Protein AF-A0AAD8V563-F1 (afdb_monomer_lite)

Structure (mmCIF, N/CA/C/O backbone):
data_AF-A0AAD8V563-F1
#
_entry.id   AF-A0AAD8V563-F1
#
loop_
_atom_site.group_PDB
_atom_site.id
_atom_site.type_symbol
_atom_site.label_atom_id
_atom_site.label_alt_id
_atom_site.label_comp_id
_atom_site.label_asym_id
_atom_site.label_entity_id
_atom_site.label_seq_id
_atom_site.pdbx_PDB_ins_code
_atom_site.Cartn_x
_atom_site.Cartn_y
_atom_site.Cartn_z
_atom_site.occupancy
_atom_site.B_iso_or_equiv
_atom_site.auth_seq_id
_atom_site.auth_comp_id
_atom_site.auth_asym_id
_atom_site.auth_atom_id
_atom_site.pdbx_PDB_model_num
ATOM 1 N N . MET A 1 1 ? 20.384 -41.467 -23.372 1.00 38.22 1 MET A N 1
ATOM 2 C CA . MET A 1 1 ? 20.277 -40.173 -24.064 1.00 38.22 1 MET A CA 1
ATOM 3 C C . MET A 1 1 ? 19.017 -39.490 -23.576 1.00 38.22 1 MET A C 1
ATOM 5 O O . MET A 1 1 ? 17.926 -40.001 -23.787 1.00 38.22 1 MET A O 1
ATOM 9 N N . GLU A 1 2 ? 19.265 -38.436 -22.807 1.00 37.47 2 GLU A N 1
ATOM 10 C CA . GLU A 1 2 ? 18.457 -37.247 -22.492 1.00 37.47 2 GLU A CA 1
ATOM 11 C C . GLU A 1 2 ? 17.474 -36.836 -23.617 1.00 37.47 2 GLU A C 1
ATOM 13 O O . GLU A 1 2 ? 17.700 -37.165 -24.774 1.00 37.47 2 GLU A O 1
ATOM 18 N N . ALA A 1 3 ? 16.377 -36.108 -23.406 1.00 35.47 3 ALA A N 1
ATOM 19 C CA . ALA A 1 3 ? 15.941 -35.302 -22.274 1.00 35.47 3 ALA A CA 1
ATOM 20 C C . ALA A 1 3 ? 14.404 -35.234 -22.250 1.00 35.47 3 ALA A C 1
ATOM 22 O O . ALA A 1 3 ? 13.760 -35.049 -23.284 1.00 35.47 3 ALA A O 1
ATOM 23 N N . LEU A 1 4 ? 13.832 -35.305 -21.048 1.00 39.03 4 LEU A N 1
ATOM 24 C CA . LEU A 1 4 ? 12.486 -34.826 -20.755 1.00 39.03 4 LEU A CA 1
ATOM 25 C C . LEU A 1 4 ? 12.501 -33.298 -20.847 1.00 39.03 4 LEU A C 1
ATOM 27 O O . LEU A 1 4 ? 13.083 -32.632 -19.994 1.00 39.03 4 LEU A O 1
ATOM 31 N N . THR A 1 5 ? 11.851 -32.726 -21.856 1.00 39.12 5 THR A N 1
ATOM 32 C CA . THR A 1 5 ? 11.513 -31.301 -21.851 1.00 39.12 5 THR A CA 1
ATOM 33 C C . THR A 1 5 ? 10.295 -31.123 -20.949 1.00 39.12 5 THR A C 1
ATOM 35 O O . THR A 1 5 ? 9.152 -31.099 -21.397 1.00 39.12 5 THR A O 1
ATOM 38 N N . GLN A 1 6 ? 10.541 -31.036 -19.640 1.00 35.84 6 GLN A N 1
ATOM 39 C CA . GLN A 1 6 ? 9.611 -30.356 -18.747 1.00 35.84 6 GLN A CA 1
ATOM 40 C C . GLN A 1 6 ? 9.601 -28.890 -19.174 1.00 35.84 6 GLN A C 1
ATOM 42 O O . GLN A 1 6 ? 10.501 -28.115 -18.860 1.00 35.84 6 GLN A O 1
ATOM 47 N N . THR A 1 7 ? 8.592 -28.524 -19.958 1.00 37.31 7 THR A N 1
ATOM 48 C CA . THR A 1 7 ? 8.144 -27.144 -20.087 1.00 37.31 7 THR A CA 1
ATOM 49 C C . THR A 1 7 ? 7.878 -26.627 -18.681 1.00 37.31 7 THR A C 1
ATOM 51 O O . THR A 1 7 ? 6.895 -27.015 -18.051 1.00 37.31 7 THR A O 1
ATOM 54 N N . ASN A 1 8 ? 8.795 -25.795 -18.188 1.00 31.03 8 ASN A N 1
ATOM 55 C CA . ASN A 1 8 ? 8.629 -25.005 -16.980 1.00 31.03 8 ASN A CA 1
ATOM 56 C C . ASN A 1 8 ? 7.408 -24.102 -17.173 1.00 31.03 8 ASN A C 1
ATOM 58 O O . ASN A 1 8 ? 7.512 -22.986 -17.679 1.00 31.03 8 ASN A O 1
ATOM 62 N N . ALA A 1 9 ? 6.234 -24.606 -16.802 1.00 37.53 9 ALA A N 1
ATOM 63 C CA . ALA A 1 9 ? 5.109 -23.752 -16.495 1.00 37.53 9 ALA A CA 1
ATOM 64 C C . ALA A 1 9 ? 5.567 -22.823 -15.366 1.00 37.53 9 ALA A C 1
ATOM 66 O O . ALA A 1 9 ? 6.035 -23.284 -14.323 1.00 37.53 9 ALA A O 1
ATOM 67 N N . VAL A 1 10 ? 5.483 -21.516 -15.610 1.00 40.72 10 VAL A N 1
ATOM 68 C CA . VAL A 1 10 ? 5.675 -20.479 -14.593 1.00 40.72 10 VAL A CA 1
ATOM 69 C C . VAL A 1 10 ? 4.845 -20.880 -13.367 1.00 40.72 10 VAL A C 1
ATOM 71 O O . VAL A 1 10 ? 3.647 -21.128 -13.530 1.00 40.72 10 VAL A O 1
ATOM 74 N N . PRO A 1 11 ? 5.431 -20.997 -12.161 1.00 37.47 11 PRO A N 1
ATOM 75 C CA . PRO A 1 11 ? 4.690 -21.433 -10.990 1.00 37.47 11 PRO A CA 1
ATOM 76 C C . PRO A 1 11 ? 3.746 -20.308 -10.558 1.00 37.47 11 PRO A C 1
ATOM 78 O O . PRO A 1 11 ? 4.087 -19.449 -9.747 1.00 37.47 11 PRO A O 1
ATOM 81 N N . LEU A 1 12 ? 2.542 -20.294 -11.127 1.00 45.81 12 LEU A N 1
ATOM 82 C CA . LEU A 1 12 ? 1.431 -19.499 -10.631 1.00 45.81 12 LEU A CA 1
ATOM 83 C C . LEU A 1 12 ? 1.017 -20.091 -9.278 1.00 45.81 12 LEU A C 1
ATOM 85 O O . LEU A 1 12 ? 0.517 -21.209 -9.215 1.00 45.81 12 LEU A O 1
ATOM 89 N N . ARG A 1 13 ? 1.226 -19.297 -8.220 1.00 45.34 13 ARG A N 1
ATOM 90 C CA . ARG A 1 13 ? 0.922 -19.548 -6.798 1.00 45.34 13 ARG A CA 1
ATOM 91 C C . ARG A 1 13 ? 1.876 -20.486 -6.055 1.00 45.34 13 ARG A C 1
ATOM 93 O O . ARG A 1 13 ? 1.604 -21.662 -5.847 1.00 45.34 13 ARG A O 1
ATOM 100 N N . ARG A 1 14 ? 2.909 -19.892 -5.452 1.00 48.16 14 ARG A N 1
ATOM 101 C CA . ARG A 1 14 ? 3.195 -20.216 -4.046 1.00 48.16 14 A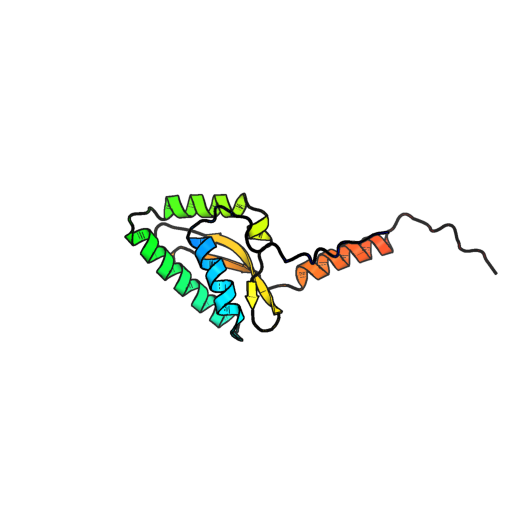RG A CA 1
ATOM 102 C C . ARG A 1 14 ? 2.054 -19.632 -3.212 1.00 48.16 14 ARG A C 1
ATOM 104 O O . ARG A 1 14 ? 1.701 -18.470 -3.408 1.00 48.16 14 ARG A O 1
ATOM 111 N N . GLU A 1 15 ? 1.463 -20.427 -2.325 1.00 49.16 15 GLU A N 1
ATOM 112 C CA . GLU A 1 15 ? 0.490 -19.970 -1.326 1.00 49.16 15 GLU A CA 1
ATOM 113 C C . GLU A 1 15 ? 1.203 -19.058 -0.321 1.00 49.16 15 GLU A C 1
ATOM 115 O O . GLU A 1 15 ? 1.583 -19.450 0.778 1.00 49.16 15 GLU A O 1
ATOM 120 N N . HIS A 1 16 ? 1.481 -17.826 -0.732 1.00 56.78 16 HIS A N 1
ATOM 121 C CA . HIS A 1 16 ? 1.861 -16.789 0.203 1.00 56.78 16 HIS A CA 1
ATOM 122 C C . HIS A 1 16 ? 0.617 -16.495 1.050 1.00 56.78 16 HIS A C 1
ATOM 124 O O . HIS A 1 16 ? -0.443 -16.199 0.498 1.00 56.78 16 HIS A O 1
ATOM 130 N N . ASN A 1 17 ? 0.734 -16.592 2.378 1.00 68.50 17 ASN A N 1
ATOM 131 C CA . ASN A 1 17 ? -0.277 -16.097 3.315 1.00 68.50 17 ASN A CA 1
ATOM 132 C C . ASN A 1 17 ? -0.325 -14.569 3.199 1.00 68.50 17 ASN A C 1
ATOM 134 O O . ASN A 1 17 ? 0.304 -13.842 3.966 1.00 68.50 17 ASN A O 1
ATOM 138 N N . LEU A 1 18 ? -0.994 -14.090 2.158 1.00 79.88 18 LEU A N 1
ATOM 139 C CA . LEU A 1 18 ? -1.144 -12.679 1.873 1.00 79.88 18 LEU A CA 1
ATOM 140 C C . LEU A 1 18 ? -2.258 -12.106 2.734 1.00 79.88 18 LEU A C 1
ATOM 142 O O . LEU A 1 18 ? -3.272 -12.757 2.990 1.00 79.88 18 LEU A O 1
ATOM 146 N N . SER A 1 19 ? -2.092 -10.851 3.147 1.00 85.56 19 SER A N 1
ATOM 147 C CA . SER A 1 19 ? -3.204 -10.115 3.730 1.00 85.56 19 SER A CA 1
ATOM 148 C C . SER A 1 19 ? -4.337 -9.982 2.699 1.00 85.56 19 SER A C 1
ATOM 150 O O . SER A 1 19 ? -4.091 -10.054 1.485 1.00 85.56 19 SER A O 1
ATOM 152 N N . PRO A 1 20 ? -5.578 -9.742 3.150 1.00 86.69 20 PRO A N 1
ATOM 153 C CA . PRO A 1 20 ? -6.681 -9.419 2.252 1.00 86.69 20 PRO A CA 1
ATOM 154 C C . PRO A 1 20 ? -6.340 -8.279 1.277 1.00 86.69 20 PRO A C 1
ATOM 156 O O . PRO A 1 20 ? -6.634 -8.396 0.092 1.00 86.69 20 PRO A O 1
ATOM 159 N N . LEU A 1 21 ? -5.634 -7.232 1.735 1.00 89.44 21 LEU A N 1
ATOM 160 C CA . LEU A 1 21 ? -5.156 -6.140 0.884 1.00 89.44 21 LEU A CA 1
ATOM 161 C C . LEU A 1 21 ? -4.249 -6.649 -0.238 1.00 89.44 21 LEU A C 1
ATOM 163 O O . LEU A 1 21 ? -4.525 -6.379 -1.402 1.00 89.44 21 LEU A O 1
ATOM 167 N N . PHE A 1 22 ? -3.182 -7.390 0.082 1.00 88.94 22 PHE A N 1
ATOM 168 C CA . PHE A 1 22 ? -2.266 -7.870 -0.955 1.00 88.94 22 PHE A CA 1
ATOM 169 C C . PHE A 1 22 ? -2.968 -8.828 -1.913 1.00 88.94 22 PHE A C 1
ATOM 171 O O . PHE A 1 22 ? -2.808 -8.687 -3.119 1.00 88.94 22 PHE A O 1
ATOM 178 N N . SER A 1 23 ? -3.820 -9.719 -1.406 1.00 86.44 23 SER A N 1
ATOM 179 C CA . SER A 1 23 ? -4.644 -10.601 -2.243 1.00 86.44 23 SER A CA 1
ATOM 180 C C . SER A 1 23 ? -5.516 -9.813 -3.230 1.00 86.44 23 SER A C 1
ATOM 182 O O . SER A 1 23 ? -5.583 -10.164 -4.408 1.00 86.44 23 SER A O 1
ATOM 184 N N . GLY A 1 24 ? -6.138 -8.721 -2.771 1.00 87.06 24 GLY A N 1
ATOM 185 C CA . GLY A 1 24 ? -6.911 -7.812 -3.616 1.00 87.06 24 GLY A CA 1
ATOM 186 C C . GLY A 1 24 ? -6.050 -7.097 -4.659 1.00 87.06 24 GLY A C 1
ATOM 187 O O . GLY A 1 24 ? -6.405 -7.072 -5.835 1.00 87.06 24 GLY A O 1
ATOM 188 N N . LEU A 1 25 ? -4.882 -6.582 -4.265 1.00 88.56 25 LEU A N 1
ATOM 189 C CA . LEU A 1 25 ? -3.939 -5.944 -5.188 1.00 88.56 25 LEU A CA 1
ATOM 190 C C . LEU A 1 25 ? -3.478 -6.910 -6.293 1.00 88.56 25 LEU A C 1
ATOM 192 O O . LEU A 1 25 ? -3.440 -6.513 -7.453 1.00 88.56 25 LEU A O 1
ATOM 196 N N . PHE A 1 26 ? -3.204 -8.181 -5.974 1.00 83.69 26 PHE A N 1
ATOM 197 C CA . PHE A 1 26 ? -2.858 -9.195 -6.983 1.00 83.69 26 PHE A CA 1
ATOM 198 C C . PHE A 1 26 ? -3.977 -9.440 -7.989 1.00 83.69 26 PHE A C 1
ATOM 200 O O . PHE A 1 26 ? -3.720 -9.607 -9.179 1.00 83.69 26 PHE A O 1
ATOM 207 N N . PHE A 1 27 ? -5.226 -9.470 -7.527 1.00 81.00 27 PHE A N 1
ATOM 208 C CA . PHE A 1 27 ? -6.364 -9.625 -8.426 1.00 81.00 27 PHE A CA 1
ATOM 209 C C . PHE A 1 27 ? -6.506 -8.421 -9.371 1.00 81.00 27 PHE A C 1
ATOM 211 O O . PHE A 1 27 ? -6.807 -8.577 -10.555 1.00 81.00 27 PHE A O 1
ATOM 218 N N . LEU A 1 28 ? -6.252 -7.217 -8.858 1.00 84.12 28 LEU A N 1
ATOM 219 C CA . LEU A 1 28 ? -6.327 -5.982 -9.631 1.00 84.12 28 LEU A CA 1
ATOM 220 C C . LEU A 1 28 ? -5.197 -5.842 -10.657 1.00 84.12 28 LEU A C 1
ATOM 222 O O . LEU A 1 28 ? -5.441 -5.244 -11.700 1.00 84.12 28 LEU A O 1
ATOM 226 N N . ASP A 1 29 ? -4.011 -6.400 -10.412 1.00 80.00 29 ASP A N 1
ATOM 227 C CA . ASP A 1 29 ? -2.912 -6.433 -11.392 1.00 80.00 29 ASP A CA 1
ATOM 228 C C . ASP A 1 29 ? -3.350 -7.091 -12.700 1.00 80.00 29 ASP A C 1
ATOM 230 O O . ASP A 1 29 ? -3.230 -6.506 -13.776 1.00 80.00 29 ASP A O 1
ATOM 234 N N . PHE A 1 30 ? -4.021 -8.240 -12.598 1.00 71.56 30 PHE A N 1
ATOM 235 C CA . PHE A 1 30 ? -4.597 -8.908 -13.762 1.00 71.56 30 PHE A CA 1
ATOM 236 C C . PHE A 1 30 ? -5.654 -8.048 -14.474 1.00 71.56 30 PHE A C 1
ATOM 238 O O . PHE A 1 30 ? -5.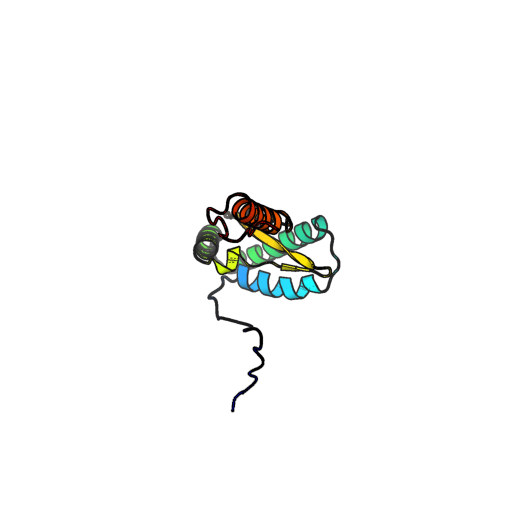689 -7.991 -15.701 1.00 71.56 30 PHE A O 1
ATOM 245 N N . TYR A 1 31 ? -6.511 -7.361 -13.713 1.00 74.50 31 TYR A N 1
ATOM 246 C CA . TYR A 1 31 ? -7.578 -6.532 -14.275 1.00 74.50 31 TYR A CA 1
ATOM 247 C C . TYR A 1 31 ? -7.042 -5.280 -14.984 1.00 74.50 31 TYR A C 1
ATOM 249 O O . TYR A 1 31 ? -7.465 -4.958 -16.094 1.00 74.50 31 TYR A O 1
ATOM 257 N N . PHE A 1 32 ? -6.113 -4.559 -14.352 1.00 73.50 32 PHE A N 1
ATOM 258 C CA . PHE A 1 32 ? -5.546 -3.330 -14.903 1.00 73.50 32 PHE A CA 1
ATOM 259 C C . PHE A 1 32 ? -4.559 -3.593 -16.041 1.00 73.50 32 PHE A C 1
ATOM 261 O O . PHE A 1 32 ? -4.430 -2.739 -16.917 1.00 73.50 32 PHE A O 1
ATOM 268 N N . GLY A 1 33 ? -3.947 -4.779 -16.096 1.00 69.25 33 GLY A N 1
ATOM 269 C CA . GLY A 1 33 ? -3.054 -5.178 -17.183 1.00 69.25 33 GLY A CA 1
ATOM 270 C C . GLY A 1 33 ? -3.687 -5.205 -18.573 1.00 69.25 33 GLY A C 1
ATOM 271 O O . GLY A 1 33 ? -2.976 -5.160 -19.571 1.00 69.25 33 GLY A O 1
ATOM 272 N N . CYS A 1 34 ? -5.018 -5.219 -18.664 1.00 66.69 34 CYS A N 1
ATOM 273 C CA . CYS A 1 34 ? -5.745 -5.170 -19.932 1.00 66.69 34 CYS A CA 1
ATOM 274 C C . CYS A 1 34 ? -6.015 -3.748 -20.457 1.00 66.69 34 CYS A C 1
ATOM 276 O O . CYS A 1 34 ? -6.603 -3.611 -21.530 1.00 66.69 34 CYS A O 1
ATOM 278 N N . PHE A 1 35 ? -5.626 -2.697 -19.730 1.00 65.00 35 PHE A N 1
ATOM 279 C CA . PHE A 1 35 ? -5.930 -1.313 -20.096 1.00 65.00 35 PHE A CA 1
ATOM 280 C C . PHE A 1 35 ? -4.656 -0.496 -20.321 1.00 65.00 35 PHE A C 1
ATOM 282 O O . PHE A 1 35 ? -3.744 -0.524 -19.498 1.00 65.00 35 PHE A O 1
ATOM 289 N N . ASP A 1 36 ? -4.634 0.283 -21.405 1.00 73.06 36 ASP A N 1
ATOM 290 C CA . ASP A 1 36 ? -3.679 1.381 -21.570 1.00 73.06 36 ASP A CA 1
ATOM 291 C C . ASP A 1 36 ? -4.112 2.537 -20.656 1.00 73.06 36 ASP A C 1
ATOM 293 O O . ASP A 1 36 ? -5.235 3.046 -20.762 1.00 73.06 36 ASP A O 1
ATOM 297 N N . MET A 1 37 ? -3.278 2.876 -19.672 1.00 77.19 37 MET A N 1
ATOM 298 C CA . MET A 1 37 ? -3.644 3.800 -18.604 1.00 77.19 37 MET A CA 1
ATOM 299 C C . MET A 1 37 ? -2.474 4.688 -18.204 1.00 77.19 37 MET A C 1
ATOM 301 O O . MET A 1 37 ? -1.421 4.214 -17.785 1.00 77.19 37 MET A O 1
ATOM 305 N N . GLU A 1 38 ? -2.697 6.002 -18.235 1.00 82.81 38 GLU A N 1
ATOM 306 C CA . GLU A 1 38 ? -1.723 6.960 -17.725 1.00 82.81 38 GLU A CA 1
ATOM 307 C C . GLU A 1 38 ? -1.505 6.797 -16.212 1.00 82.81 38 GLU A C 1
ATOM 309 O O . GLU A 1 38 ? -2.450 6.599 -15.441 1.00 82.81 38 GLU A O 1
ATOM 314 N N . LYS A 1 39 ? -0.260 7.010 -15.765 1.00 83.50 39 LYS A N 1
ATOM 315 C CA . LYS A 1 39 ? 0.162 6.951 -14.353 1.00 83.50 39 LYS A CA 1
ATOM 316 C C . LYS A 1 39 ? -0.796 7.653 -13.389 1.00 83.50 39 LYS A C 1
ATOM 318 O O . LYS A 1 39 ? -1.144 7.095 -12.351 1.00 83.50 39 LYS A O 1
ATOM 323 N N . ARG A 1 40 ? -1.228 8.880 -13.709 1.00 84.31 40 ARG A N 1
ATOM 324 C CA . ARG A 1 40 ? -2.117 9.658 -12.824 1.00 84.31 40 ARG A CA 1
ATOM 325 C C . ARG A 1 40 ? -3.486 9.009 -12.670 1.00 84.31 40 ARG A C 1
ATOM 327 O O . ARG A 1 40 ? -4.033 8.992 -11.568 1.00 84.3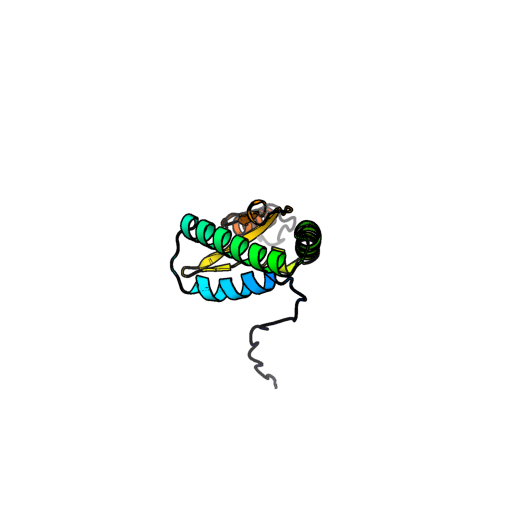1 40 ARG A O 1
ATOM 334 N N . GLU A 1 41 ? -4.034 8.479 -13.759 1.00 86.81 41 GLU A N 1
ATOM 335 C CA . GLU A 1 41 ? -5.329 7.808 -13.726 1.00 86.81 41 GLU A CA 1
ATOM 336 C C . GLU A 1 41 ? -5.235 6.485 -12.966 1.00 86.81 41 GLU A C 1
ATOM 338 O O . GLU A 1 41 ? -6.085 6.213 -12.115 1.00 86.81 41 GLU A O 1
ATOM 343 N N . TRP A 1 42 ? -4.163 5.720 -13.188 1.00 87.50 42 TRP A N 1
ATOM 344 C CA . TRP A 1 42 ? -3.889 4.503 -12.427 1.00 87.50 42 TRP A CA 1
ATOM 345 C C . TRP A 1 42 ? -3.792 4.795 -10.928 1.00 87.50 42 TRP A C 1
ATOM 347 O O . TRP A 1 42 ? -4.491 4.166 -10.136 1.00 87.50 42 TRP A O 1
ATOM 357 N N . GLN A 1 43 ? -3.013 5.809 -10.530 1.00 87.88 43 GLN A N 1
ATOM 358 C CA . GLN A 1 43 ? -2.856 6.194 -9.122 1.00 87.88 43 GLN A CA 1
ATOM 359 C C . GLN A 1 43 ? -4.196 6.583 -8.495 1.00 87.88 43 GLN A C 1
ATOM 361 O O . GLN A 1 43 ? -4.532 6.113 -7.410 1.00 87.88 43 GLN A O 1
ATOM 366 N N . ARG A 1 44 ? -5.002 7.387 -9.198 1.00 89.38 44 ARG A N 1
ATOM 367 C CA . ARG A 1 44 ? -6.322 7.813 -8.721 1.00 89.38 44 ARG A CA 1
ATOM 368 C C . ARG A 1 44 ? -7.276 6.634 -8.537 1.00 89.38 44 ARG A C 1
ATOM 370 O O . ARG A 1 44 ? -8.001 6.590 -7.543 1.00 89.38 44 ARG A O 1
ATOM 377 N N . ARG A 1 45 ? -7.301 5.692 -9.484 1.00 89.12 45 ARG A N 1
ATOM 378 C CA . ARG A 1 45 ? -8.127 4.480 -9.381 1.00 89.12 45 ARG A CA 1
ATOM 379 C C . ARG A 1 45 ? -7.649 3.585 -8.250 1.00 89.12 45 ARG A C 1
ATOM 381 O O . ARG A 1 45 ? -8.476 3.154 -7.454 1.00 89.12 45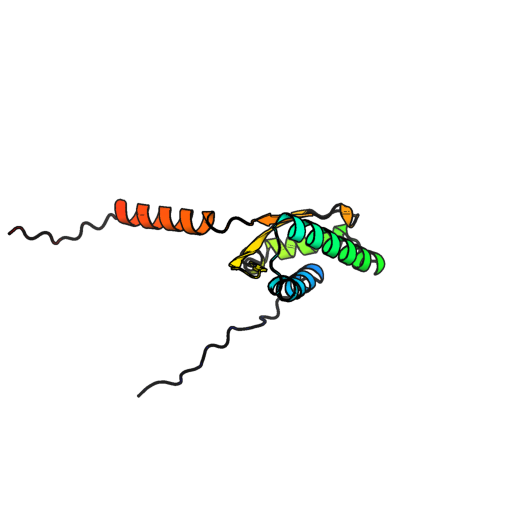 ARG A O 1
ATOM 388 N N . MET A 1 46 ? -6.341 3.375 -8.142 1.00 89.19 46 MET A N 1
ATOM 389 C CA . MET A 1 46 ? -5.756 2.538 -7.103 1.00 89.19 46 MET A CA 1
ATOM 390 C C . MET A 1 46 ? -6.081 3.071 -5.708 1.00 89.19 46 MET A C 1
ATOM 392 O O . MET A 1 46 ? -6.594 2.330 -4.876 1.00 89.19 46 MET A O 1
ATOM 396 N N . SER A 1 47 ? -5.890 4.373 -5.472 1.00 90.56 47 SER A N 1
ATOM 397 C CA . SER A 1 47 ? -6.253 4.997 -4.196 1.00 90.56 47 SER A CA 1
ATOM 398 C C . SER A 1 47 ? -7.732 4.807 -3.855 1.00 90.56 47 SER A C 1
ATOM 400 O O . SER A 1 47 ? -8.050 4.487 -2.716 1.00 90.56 47 SER A O 1
ATOM 402 N N . ARG A 1 48 ? -8.641 4.947 -4.830 1.00 91.44 48 ARG A N 1
ATOM 403 C CA . ARG A 1 48 ? -10.081 4.736 -4.595 1.00 91.44 48 ARG A CA 1
ATOM 404 C C . ARG A 1 48 ? -10.405 3.297 -4.223 1.00 91.44 48 ARG A C 1
ATOM 406 O O . ARG A 1 48 ? -11.160 3.080 -3.286 1.00 91.44 48 ARG A O 1
ATOM 413 N N . VAL A 1 49 ? -9.840 2.333 -4.947 1.00 90.06 49 VAL A N 1
ATOM 414 C CA . VAL A 1 49 ? -10.096 0.914 -4.682 1.00 90.06 49 VAL A CA 1
ATOM 415 C C . VAL A 1 49 ? -9.559 0.511 -3.310 1.00 90.06 49 VAL A C 1
ATOM 417 O O . VAL A 1 49 ? -10.249 -0.190 -2.578 1.00 90.06 49 VAL A O 1
ATOM 420 N N . VAL A 1 50 ? -8.376 1.001 -2.927 1.00 92.00 50 VAL A N 1
ATOM 421 C CA . VAL A 1 50 ? -7.819 0.761 -1.589 1.00 92.00 50 VAL A CA 1
ATOM 422 C C . VAL A 1 50 ? -8.726 1.333 -0.501 1.00 92.00 50 VAL A C 1
ATOM 424 O O . VAL A 1 50 ? -9.010 0.629 0.462 1.00 92.00 50 VAL A O 1
ATOM 427 N N . VAL A 1 51 ? -9.216 2.568 -0.654 1.00 94.00 51 VAL A N 1
ATOM 428 C CA . VAL A 1 51 ? -10.133 3.176 0.326 1.00 94.00 51 VAL A CA 1
ATOM 429 C C . VAL A 1 51 ? -11.415 2.355 0.457 1.00 94.00 51 VAL A C 1
ATOM 431 O O . VAL A 1 51 ? -11.751 1.964 1.569 1.00 94.00 51 VAL A O 1
ATOM 434 N N . MET A 1 52 ? -12.072 2.011 -0.657 1.00 92.56 52 MET A N 1
ATOM 435 C CA . MET A 1 52 ? -13.288 1.182 -0.636 1.00 92.56 52 MET A CA 1
ATOM 436 C C . MET A 1 52 ? -13.052 -0.164 0.062 1.00 92.56 52 MET A C 1
ATOM 438 O O . MET A 1 52 ? -13.847 -0.603 0.885 1.00 92.56 52 MET A O 1
ATOM 442 N N . TRP A 1 53 ? -11.918 -0.807 -0.217 1.00 91.38 53 TRP A N 1
ATOM 443 C CA . TRP A 1 53 ? -11.555 -2.068 0.423 1.00 91.38 53 TRP A CA 1
ATOM 444 C C . TRP A 1 53 ? -11.343 -1.929 1.938 1.00 91.38 53 TRP A C 1
ATOM 446 O O . TRP A 1 53 ? -11.747 -2.792 2.718 1.00 91.38 53 TRP A O 1
ATOM 456 N N . LEU A 1 54 ? -10.709 -0.842 2.380 1.00 94.44 54 LEU A N 1
ATOM 457 C CA . LEU A 1 54 ? -10.490 -0.564 3.800 1.00 94.44 54 LEU A CA 1
ATOM 458 C C . LEU A 1 54 ? -11.791 -0.205 4.526 1.00 94.44 54 LEU A C 1
ATOM 460 O O . LEU A 1 54 ? -11.948 -0.564 5.693 1.00 94.44 54 LEU A O 1
ATOM 464 N N . GLU A 1 55 ? -12.733 0.457 3.851 1.00 94.94 55 GLU A N 1
ATOM 465 C CA . GLU A 1 55 ? -14.086 0.683 4.369 1.00 94.94 55 GLU A CA 1
ATOM 466 C C . GLU A 1 55 ? -14.803 -0.644 4.644 1.00 94.94 55 GLU A C 1
ATOM 468 O O . GLU A 1 55 ? -15.391 -0.800 5.718 1.00 94.94 55 GLU A O 1
ATOM 473 N N . ASP A 1 56 ? -14.694 -1.619 3.738 1.00 92.88 56 ASP A N 1
ATOM 474 C CA . ASP A 1 56 ? -15.263 -2.960 3.916 1.00 92.88 56 ASP A CA 1
ATOM 475 C C . ASP A 1 56 ? -14.595 -3.718 5.077 1.00 92.88 56 ASP A C 1
ATOM 477 O O . ASP A 1 56 ? -15.281 -4.288 5.933 1.00 92.88 56 ASP A O 1
ATOM 481 N N . ILE A 1 57 ? -13.258 -3.674 5.175 1.00 91.62 57 ILE A N 1
ATOM 482 C CA . ILE A 1 57 ? -12.518 -4.275 6.298 1.00 91.62 57 ILE A CA 1
ATOM 483 C C . ILE A 1 57 ? -12.954 -3.649 7.622 1.00 91.62 57 ILE A C 1
ATOM 485 O O . ILE A 1 57 ? -13.272 -4.373 8.567 1.00 91.62 57 ILE A O 1
ATOM 489 N N . ARG A 1 58 ? -13.022 -2.320 7.703 1.00 93.62 58 ARG A N 1
ATOM 490 C CA . ARG A 1 58 ? -13.463 -1.631 8.921 1.00 93.62 58 ARG A CA 1
ATOM 491 C C . ARG A 1 58 ? -14.904 -1.992 9.273 1.00 93.62 58 ARG A C 1
ATOM 493 O O . ARG A 1 58 ? -15.211 -2.235 10.436 1.00 93.62 58 ARG A O 1
ATOM 500 N N . SER A 1 59 ? -15.779 -2.078 8.273 1.00 93.88 59 SER A N 1
ATOM 501 C CA . SER A 1 59 ? -17.190 -2.447 8.453 1.00 93.88 59 SER A CA 1
ATOM 502 C C . SER A 1 59 ? -17.370 -3.881 8.963 1.00 93.88 59 SER A C 1
ATOM 504 O O . SER A 1 59 ? -18.368 -4.174 9.616 1.00 93.88 59 SER A O 1
ATOM 506 N N . SER A 1 60 ? -16.386 -4.760 8.745 1.00 93.12 60 SER A N 1
ATOM 507 C CA . SER A 1 60 ? -16.342 -6.101 9.350 1.00 93.12 60 SER A CA 1
ATOM 508 C C . SER A 1 60 ? -15.995 -6.109 10.851 1.00 93.12 60 SER A C 1
ATOM 510 O O . SER A 1 60 ? -15.991 -7.171 11.470 1.00 93.12 60 SER A O 1
ATOM 512 N N . GLY A 1 61 ? -15.719 -4.942 11.449 1.00 92.56 61 GLY A N 1
ATOM 513 C CA . GLY A 1 61 ? -15.318 -4.800 12.852 1.00 92.56 61 GLY A CA 1
ATOM 514 C C . GLY A 1 61 ? -13.815 -4.956 13.089 1.00 92.56 61 GLY A C 1
ATOM 515 O O . GLY A 1 61 ? -13.391 -5.081 14.234 1.00 92.56 61 GLY A O 1
ATOM 516 N N . THR A 1 62 ? -13.011 -4.961 12.023 1.00 94.44 62 THR A N 1
ATOM 517 C CA . THR A 1 62 ? -11.551 -5.046 12.118 1.00 94.44 62 THR A CA 1
ATOM 518 C C . THR A 1 62 ? -10.963 -3.673 12.447 1.00 94.44 62 THR A C 1
ATOM 520 O O . THR A 1 62 ? -11.300 -2.678 11.802 1.00 94.44 62 THR A O 1
ATOM 523 N N . ASP A 1 63 ? -10.054 -3.626 13.420 1.00 94.75 63 ASP A N 1
ATOM 524 C CA . ASP A 1 63 ? -9.278 -2.431 13.752 1.00 94.75 63 ASP A CA 1
ATOM 525 C C . ASP A 1 63 ? -8.244 -2.145 12.648 1.00 94.75 63 ASP A C 1
ATOM 527 O O . ASP A 1 63 ? -7.401 -2.988 12.327 1.00 94.75 63 ASP A O 1
ATOM 531 N N . LEU A 1 64 ? -8.328 -0.962 12.030 1.00 94.50 64 LEU A N 1
ATOM 532 C CA . LEU A 1 64 ? -7.456 -0.603 10.909 1.00 94.50 64 LEU A CA 1
ATOM 533 C C . LEU A 1 64 ? -6.021 -0.271 11.332 1.00 94.50 64 LEU A C 1
ATOM 535 O O . LEU A 1 64 ? -5.112 -0.430 10.513 1.00 94.50 64 LEU A O 1
ATOM 539 N N . ASP A 1 65 ? -5.783 0.140 12.575 1.00 94.25 65 ASP A N 1
ATOM 540 C CA . ASP A 1 65 ? -4.428 0.386 13.066 1.00 94.25 65 ASP A CA 1
ATOM 541 C C . ASP A 1 65 ? -3.693 -0.936 13.304 1.00 94.25 65 ASP A C 1
ATOM 543 O O . ASP A 1 65 ? -2.562 -1.109 12.830 1.00 94.25 65 ASP A O 1
ATOM 547 N N . GLU A 1 66 ? -4.349 -1.902 13.954 1.00 94.00 66 GLU A N 1
ATOM 548 C CA . GLU A 1 66 ? -3.819 -3.257 14.138 1.00 94.00 66 GLU A CA 1
ATOM 549 C C . GLU A 1 66 ? -3.622 -3.952 12.785 1.00 94.00 66 GLU A C 1
ATOM 551 O O . GLU A 1 66 ? -2.545 -4.489 12.496 1.00 94.00 66 GLU A O 1
ATOM 556 N N . TYR A 1 67 ? -4.628 -3.869 11.909 1.00 94.44 67 TYR A N 1
ATOM 557 C CA . TYR A 1 67 ? -4.542 -4.404 10.555 1.00 94.44 67 TYR A CA 1
ATOM 558 C C . TYR A 1 67 ? -3.385 -3.773 9.772 1.00 94.44 67 TYR A C 1
ATOM 560 O O . TYR A 1 67 ? -2.578 -4.480 9.166 1.00 94.44 67 TYR A O 1
ATOM 568 N N . GLY A 1 68 ? -3.247 -2.448 9.817 1.00 93.69 68 GLY A N 1
ATOM 569 C CA . GLY A 1 68 ? -2.169 -1.720 9.155 1.00 93.69 68 GLY A CA 1
ATOM 570 C C . GLY A 1 68 ? -0.783 -2.088 9.670 1.00 93.69 68 GLY A C 1
ATOM 571 O O . GLY A 1 68 ? 0.147 -2.251 8.874 1.00 93.69 68 GLY A O 1
ATOM 572 N N . ALA A 1 69 ? -0.632 -2.297 10.980 1.00 93.06 69 ALA A N 1
ATOM 573 C CA . ALA A 1 69 ? 0.606 -2.802 11.561 1.00 93.06 69 ALA A CA 1
ATOM 574 C C . ALA A 1 69 ? 0.947 -4.212 11.051 1.00 93.06 69 ALA A C 1
ATOM 576 O O . ALA A 1 69 ? 2.090 -4.453 10.650 1.00 93.06 69 ALA A O 1
ATOM 577 N N . ALA A 1 70 ? -0.036 -5.115 10.991 1.00 92.62 70 ALA A N 1
ATOM 578 C CA . ALA A 1 70 ? 0.149 -6.466 10.466 1.00 92.62 70 ALA A CA 1
ATOM 579 C C . ALA A 1 70 ? 0.514 -6.468 8.972 1.00 92.62 70 ALA A C 1
ATOM 581 O O . ALA A 1 70 ? 1.445 -7.163 8.564 1.00 92.62 70 ALA A O 1
ATOM 582 N N . VAL A 1 71 ? -0.165 -5.653 8.157 1.00 93.19 71 VAL A N 1
ATOM 583 C CA . VAL A 1 71 ? 0.119 -5.513 6.720 1.00 93.19 71 VAL A CA 1
ATOM 584 C C . VAL A 1 71 ? 1.521 -4.955 6.485 1.00 93.19 71 VAL A C 1
ATOM 586 O O . VAL A 1 71 ? 2.249 -5.491 5.650 1.00 93.19 71 VAL A O 1
ATOM 589 N N . ARG A 1 72 ? 1.933 -3.914 7.220 1.00 91.88 72 ARG A N 1
ATOM 590 C CA . ARG A 1 72 ? 3.295 -3.366 7.113 1.00 91.88 72 ARG A CA 1
ATOM 591 C C . ARG A 1 72 ? 4.350 -4.392 7.487 1.00 91.88 72 ARG A C 1
ATOM 593 O O . ARG A 1 72 ? 5.338 -4.518 6.774 1.00 91.88 72 ARG A O 1
ATOM 600 N N . LYS A 1 73 ? 4.142 -5.129 8.580 1.00 91.31 73 LYS A N 1
ATOM 601 C CA . LYS A 1 73 ? 5.058 -6.195 8.985 1.00 91.31 73 LYS A CA 1
ATOM 602 C C . LYS A 1 73 ? 5.171 -7.258 7.892 1.00 91.31 73 LYS A C 1
ATOM 604 O O . LYS A 1 73 ? 6.274 -7.588 7.483 1.00 91.31 73 LYS A O 1
ATOM 609 N N . LEU A 1 74 ? 4.037 -7.720 7.362 1.00 91.31 74 LEU A N 1
ATOM 610 C CA . LEU A 1 74 ? 4.007 -8.676 6.257 1.00 91.31 74 LEU A CA 1
ATOM 611 C C . LEU A 1 74 ? 4.757 -8.156 5.025 1.00 91.31 74 LEU A C 1
ATOM 613 O O . LEU A 1 74 ? 5.473 -8.923 4.391 1.00 91.31 74 LEU A O 1
ATOM 617 N N . TYR A 1 75 ? 4.594 -6.876 4.685 1.00 89.88 75 TYR A N 1
ATOM 618 C CA . TYR A 1 75 ? 5.337 -6.252 3.595 1.00 89.88 75 TYR A CA 1
ATOM 619 C C . TYR A 1 75 ? 6.841 -6.288 3.865 1.00 89.88 75 TYR A C 1
ATOM 621 O O . TYR A 1 75 ? 7.584 -6.813 3.047 1.00 89.88 75 TYR A O 1
ATOM 629 N N . LEU A 1 76 ? 7.292 -5.793 5.021 1.00 89.25 76 LEU A N 1
ATOM 630 C CA . LEU A 1 76 ? 8.712 -5.730 5.383 1.00 89.25 76 LEU A CA 1
ATOM 631 C C . LEU A 1 76 ? 9.377 -7.113 5.449 1.00 89.25 76 LEU A C 1
ATOM 633 O O . LEU A 1 76 ? 10.507 -7.260 4.994 1.00 89.25 76 LEU A O 1
ATOM 637 N N . ASP A 1 77 ? 8.665 -8.123 5.950 1.00 88.94 77 ASP A N 1
ATOM 638 C CA . ASP A 1 77 ? 9.189 -9.480 6.135 1.00 88.94 77 ASP A CA 1
ATOM 639 C C . ASP A 1 77 ? 9.175 -10.316 4.838 1.00 88.94 77 ASP A C 1
ATOM 641 O O . ASP A 1 77 ? 9.735 -11.414 4.793 1.00 88.94 77 ASP A O 1
ATOM 645 N N . ASN A 1 78 ? 8.529 -9.833 3.770 1.00 86.06 78 ASN A N 1
ATOM 646 C CA . ASN A 1 78 ? 8.331 -10.592 2.540 1.00 86.06 78 ASN A CA 1
ATOM 647 C C . ASN A 1 78 ? 9.045 -9.943 1.348 1.00 86.06 78 ASN A C 1
ATOM 649 O O . ASN A 1 78 ? 8.468 -9.147 0.607 1.00 86.06 78 ASN A O 1
ATOM 653 N N . ALA A 1 79 ? 10.288 -10.371 1.113 1.00 85.75 79 ALA A N 1
ATOM 654 C CA . ALA A 1 79 ? 11.121 -9.902 0.001 1.00 85.75 79 ALA A CA 1
ATOM 655 C C . ALA A 1 79 ? 10.453 -10.050 -1.379 1.00 85.75 79 ALA A C 1
ATOM 657 O O . ALA A 1 79 ? 10.715 -9.265 -2.287 1.00 85.75 79 ALA A O 1
ATOM 658 N N . TRP A 1 80 ? 9.555 -11.026 -1.549 1.00 85.69 80 TRP A N 1
ATOM 659 C CA . TRP A 1 80 ? 8.825 -11.180 -2.806 1.00 85.69 80 TRP A CA 1
ATOM 660 C C . TRP A 1 80 ? 7.859 -10.016 -3.069 1.00 85.69 80 TRP A C 1
ATOM 662 O O . TRP A 1 80 ? 7.729 -9.597 -4.215 1.00 85.69 80 TRP A O 1
ATOM 672 N N . LEU A 1 81 ? 7.238 -9.440 -2.031 1.00 86.50 81 LEU A N 1
ATOM 673 C CA . LEU A 1 81 ? 6.373 -8.264 -2.188 1.00 86.50 81 LEU A CA 1
ATOM 674 C C . LEU A 1 81 ? 7.153 -7.011 -2.607 1.00 86.50 81 LEU A C 1
ATOM 676 O O . LEU A 1 81 ? 6.576 -6.142 -3.250 1.00 86.50 81 LEU A O 1
ATOM 680 N N . HIS A 1 82 ? 8.445 -6.926 -2.276 1.00 85.81 82 HIS A N 1
ATOM 681 C CA . HIS A 1 82 ? 9.306 -5.794 -2.650 1.00 85.81 82 HIS A CA 1
ATOM 682 C C . HIS A 1 82 ? 9.709 -5.873 -4.124 1.00 85.81 82 HIS A C 1
ATOM 684 O O . HIS A 1 82 ? 9.806 -4.855 -4.801 1.00 85.81 82 HIS A O 1
ATOM 690 N N . GLY A 1 83 ? 9.915 -7.092 -4.630 1.00 83.88 83 GLY A N 1
ATOM 691 C CA . GLY A 1 83 ? 10.217 -7.340 -6.041 1.00 83.88 83 GLY A CA 1
ATOM 692 C C . GLY A 1 83 ? 8.983 -7.428 -6.942 1.00 83.88 83 GLY A C 1
ATOM 693 O O . GLY A 1 83 ? 9.124 -7.516 -8.162 1.00 83.88 83 GLY A O 1
ATOM 694 N N . TRP A 1 84 ? 7.772 -7.442 -6.377 1.00 85.94 84 TRP A N 1
ATOM 695 C CA . TRP A 1 84 ? 6.555 -7.569 -7.168 1.00 85.94 84 TRP A CA 1
ATOM 696 C C . TRP A 1 84 ? 6.260 -6.276 -7.937 1.00 85.94 84 TRP A C 1
ATOM 698 O O . TRP A 1 84 ? 5.962 -5.225 -7.365 1.00 85.94 84 TRP A O 1
ATOM 708 N N . ARG A 1 85 ? 6.315 -6.389 -9.266 1.00 86.62 85 ARG A N 1
ATOM 709 C CA . ARG A 1 85 ? 5.934 -5.347 -10.218 1.00 86.62 85 ARG A CA 1
ATOM 710 C C . ARG A 1 85 ? 4.608 -5.689 -10.878 1.00 86.62 85 ARG A C 1
ATOM 712 O O . ARG A 1 85 ? 4.326 -6.850 -11.179 1.00 86.62 85 ARG A O 1
ATOM 719 N N . TRP A 1 86 ? 3.831 -4.644 -11.122 1.00 86.62 86 TRP A N 1
ATOM 720 C CA . TRP A 1 86 ? 2.592 -4.732 -11.876 1.00 86.62 86 TRP A CA 1
ATOM 721 C C . TRP A 1 86 ? 2.869 -4.932 -13.365 1.00 86.62 86 TRP A C 1
ATOM 723 O O . TRP A 1 86 ? 3.901 -4.494 -13.876 1.00 86.62 86 TRP A O 1
ATOM 733 N N . HIS A 1 87 ? 1.936 -5.557 -14.071 1.00 81.12 87 HIS A N 1
ATOM 734 C CA . HIS A 1 87 ? 2.001 -5.751 -15.516 1.00 81.12 87 HIS A CA 1
ATOM 735 C C . HIS A 1 87 ? 0.898 -4.921 -16.161 1.00 81.12 87 HIS A C 1
ATOM 737 O O . HIS A 1 87 ? -0.273 -5.278 -16.081 1.00 81.12 87 HIS A O 1
ATOM 743 N N . LEU A 1 88 ? 1.265 -3.798 -16.781 1.00 78.81 88 LEU A N 1
ATOM 744 C CA . LEU A 1 88 ? 0.322 -2.916 -17.469 1.00 78.81 88 LEU A CA 1
ATOM 745 C C . LEU A 1 88 ? 0.428 -3.103 -18.983 1.00 78.81 88 LEU A C 1
ATOM 747 O O . LEU A 1 88 ? 1.467 -3.521 -19.503 1.00 78.81 88 LEU A O 1
ATOM 751 N N . LEU A 1 89 ? -0.649 -2.792 -19.707 1.00 70.25 89 LEU A N 1
ATOM 752 C CA . LEU A 1 89 ? -0.630 -2.854 -21.164 1.00 70.25 89 LEU A CA 1
ATOM 753 C C . LEU A 1 89 ? 0.432 -1.862 -21.676 1.00 70.25 89 LEU A C 1
ATOM 755 O O . LEU A 1 89 ? 0.317 -0.664 -21.443 1.00 70.25 89 LEU A O 1
ATOM 759 N N . GLY A 1 90 ? 1.490 -2.366 -22.319 1.00 64.75 90 GLY A N 1
ATOM 760 C CA . GLY A 1 90 ? 2.624 -1.551 -22.780 1.00 64.75 90 GLY A CA 1
ATOM 761 C C . GLY A 1 90 ? 3.947 -1.758 -22.031 1.00 64.75 90 GLY A C 1
ATOM 762 O O . GLY A 1 90 ? 4.957 -1.231 -22.489 1.00 64.75 90 GLY A O 1
ATOM 763 N N . GLY A 1 91 ? 3.998 -2.554 -20.952 1.00 70.75 91 GLY A N 1
ATOM 764 C CA . GLY A 1 91 ? 5.273 -2.941 -20.330 1.00 70.75 91 GLY A CA 1
ATOM 765 C C . GLY A 1 91 ? 5.230 -3.192 -18.821 1.00 70.75 91 GLY A C 1
ATOM 766 O O . GLY A 1 91 ? 4.206 -3.574 -18.252 1.00 70.75 91 GLY A O 1
ATOM 767 N N . ARG A 1 92 ? 6.387 -3.004 -18.168 1.00 72.88 92 ARG A N 1
ATOM 768 C CA . ARG A 1 92 ? 6.523 -3.113 -16.707 1.00 72.88 92 ARG A CA 1
ATOM 769 C C . ARG A 1 92 ? 5.787 -1.942 -16.044 1.00 72.88 92 ARG A C 1
ATOM 771 O O . ARG A 1 92 ? 6.004 -0.790 -16.392 1.00 72.88 92 ARG A O 1
ATOM 778 N N . GLY A 1 93 ? 4.895 -2.250 -15.111 1.00 82.19 93 GLY A N 1
ATOM 779 C CA . GLY A 1 93 ? 4.170 -1.284 -14.294 1.00 82.19 93 GLY A CA 1
ATOM 780 C C . GLY A 1 93 ? 4.909 -0.942 -12.995 1.00 82.19 93 GLY A C 1
ATOM 781 O O . GLY A 1 93 ? 6.065 -1.338 -12.797 1.00 82.19 93 GLY A O 1
ATOM 782 N N . PRO A 1 94 ? 4.250 -0.206 -12.086 1.00 88.75 94 PRO A N 1
ATOM 783 C CA . PRO A 1 94 ? 4.869 0.211 -10.841 1.00 88.75 94 PRO A CA 1
ATOM 784 C C . PRO A 1 94 ? 5.133 -0.958 -9.885 1.00 88.75 94 PRO A C 1
ATOM 786 O O . PRO A 1 94 ? 4.446 -1.982 -9.919 1.00 88.75 94 PRO A O 1
ATOM 789 N N . ARG A 1 95 ? 6.079 -0.762 -8.964 1.00 89.62 95 ARG A N 1
ATOM 790 C CA . ARG A 1 95 ? 6.227 -1.577 -7.747 1.00 89.62 95 ARG A CA 1
ATOM 791 C C . ARG A 1 95 ? 5.791 -0.797 -6.518 1.00 89.62 95 ARG A C 1
ATOM 793 O O . ARG A 1 95 ? 5.893 0.432 -6.478 1.00 89.62 95 ARG A O 1
ATOM 800 N N . LEU A 1 96 ? 5.320 -1.509 -5.503 1.00 91.56 96 LEU A N 1
ATOM 801 C CA . LEU A 1 96 ? 5.101 -0.914 -4.190 1.00 91.56 96 LEU A CA 1
ATOM 802 C C . LEU A 1 96 ? 6.464 -0.713 -3.521 1.00 91.56 96 LEU A C 1
ATOM 804 O O . LEU A 1 96 ? 7.255 -1.646 -3.488 1.00 91.56 96 LEU A O 1
ATOM 808 N N . VAL A 1 97 ? 6.729 0.482 -2.992 1.00 92.25 97 VAL A N 1
ATOM 809 C CA . VAL A 1 97 ? 7.971 0.769 -2.244 1.00 92.25 97 VAL A CA 1
ATOM 810 C C . VAL A 1 97 ? 7.716 1.072 -0.777 1.00 92.25 97 VAL A C 1
ATOM 812 O O . VAL A 1 97 ? 8.538 0.744 0.076 1.00 92.25 97 VAL A O 1
ATOM 815 N N . ALA A 1 98 ? 6.566 1.663 -0.459 1.00 90.50 98 ALA A N 1
ATOM 816 C CA . ALA A 1 98 ? 6.191 1.958 0.914 1.00 90.50 98 ALA A CA 1
ATOM 817 C C . ALA A 1 98 ? 4.672 2.006 1.093 1.00 90.50 98 ALA A C 1
ATOM 819 O O . ALA A 1 98 ? 3.905 2.176 0.146 1.00 90.50 98 ALA A O 1
ATOM 820 N N . LEU A 1 99 ? 4.251 1.895 2.347 1.00 93.19 99 LEU A N 1
ATOM 821 C CA . LEU A 1 99 ? 2.861 1.921 2.775 1.00 93.19 99 LEU A CA 1
ATOM 822 C C . LEU A 1 99 ? 2.762 2.722 4.074 1.00 93.19 99 LEU A C 1
ATOM 824 O O . LEU A 1 99 ? 3.426 2.390 5.058 1.00 93.19 99 LEU A O 1
ATOM 828 N N . THR A 1 100 ? 1.880 3.715 4.105 1.00 93.19 100 THR A N 1
ATOM 829 C CA . THR A 1 100 ? 1.405 4.335 5.345 1.00 93.19 100 THR A CA 1
ATOM 830 C C . THR A 1 100 ? 0.009 3.820 5.665 1.00 93.19 100 THR A C 1
ATOM 832 O O . THR A 1 100 ? -0.790 3.580 4.761 1.00 93.19 100 THR A O 1
ATOM 835 N N . SER A 1 101 ? -0.283 3.651 6.951 1.00 94.06 101 SER A N 1
ATOM 836 C CA . SER A 1 101 ? -1.610 3.261 7.434 1.00 94.06 101 SER A CA 1
ATOM 837 C C . SER A 1 101 ? -2.010 4.157 8.597 1.00 94.06 101 SER A C 1
ATOM 839 O O . SER A 1 101 ? -1.131 4.690 9.279 1.00 94.06 101 SER A O 1
ATOM 841 N N . GLY A 1 102 ? -3.313 4.260 8.831 1.00 92.50 102 GLY A N 1
ATOM 842 C CA . GLY A 1 102 ? -3.898 4.919 9.992 1.00 92.50 102 GLY A CA 1
ATOM 843 C C . GLY A 1 102 ? -5.289 4.361 10.311 1.00 92.50 102 GLY A C 1
ATOM 844 O O . GLY A 1 102 ? -5.739 3.421 9.638 1.00 92.50 102 GLY A O 1
ATOM 845 N N . PRO A 1 103 ? -5.976 4.946 11.305 1.00 93.69 103 PRO A N 1
ATOM 846 C CA . PRO A 1 103 ? -7.250 4.438 11.803 1.00 93.69 103 PRO A CA 1
ATOM 847 C C . PRO A 1 103 ? -8.401 4.661 10.819 1.00 93.69 103 PRO A C 1
ATOM 849 O O . PRO A 1 103 ? -9.420 3.970 10.897 1.00 93.69 103 PRO A O 1
ATOM 852 N N . MET A 1 104 ? -8.263 5.616 9.893 1.00 95.06 104 MET A N 1
ATOM 853 C CA . MET A 1 104 ? -9.253 5.875 8.852 1.00 95.06 104 MET A CA 1
ATOM 854 C C . MET A 1 104 ? -8.777 5.332 7.497 1.00 95.06 104 MET A C 1
ATOM 856 O O . MET A 1 104 ? -7.588 5.428 7.188 1.00 95.06 104 MET A O 1
ATOM 860 N N . PRO A 1 105 ? -9.679 4.789 6.656 1.00 94.38 105 PRO A N 1
ATOM 861 C CA . PRO A 1 105 ? -9.358 4.354 5.294 1.00 94.38 105 PRO A CA 1
ATOM 862 C C . PRO A 1 105 ? -8.570 5.388 4.476 1.00 94.38 105 PRO A C 1
ATOM 864 O O . PRO A 1 105 ? -7.663 5.037 3.727 1.00 94.38 105 PRO A O 1
ATOM 867 N N . GLU A 1 106 ? -8.883 6.670 4.643 1.00 94.06 106 GLU A N 1
ATOM 868 C CA . GLU A 1 106 ? -8.290 7.791 3.914 1.00 94.06 106 GLU A CA 1
ATOM 869 C C . GLU A 1 106 ? -6.854 8.118 4.351 1.00 94.06 106 GLU A C 1
ATOM 871 O O . GLU A 1 106 ? -6.109 8.757 3.602 1.00 94.06 106 GLU A O 1
ATOM 876 N N . ASP A 1 107 ? -6.442 7.663 5.537 1.00 93.75 107 ASP A N 1
ATOM 877 C CA . ASP A 1 107 ? -5.077 7.843 6.043 1.00 93.75 107 ASP A CA 1
ATOM 878 C C . ASP A 1 107 ? -4.075 6.920 5.330 1.00 93.75 107 ASP A C 1
ATOM 880 O O . ASP A 1 107 ? -2.854 7.124 5.385 1.00 93.75 107 ASP A O 1
ATOM 884 N N . TRP A 1 108 ? -4.577 5.888 4.649 1.00 94.50 108 TRP A N 1
ATOM 885 C CA . TRP A 1 108 ? -3.751 4.897 3.983 1.00 94.50 108 TRP A CA 1
ATOM 886 C C . TRP A 1 108 ? -3.207 5.417 2.657 1.00 94.50 108 TRP A C 1
ATOM 888 O O . TRP A 1 108 ? -3.941 5.889 1.787 1.00 94.50 108 TRP A O 1
ATOM 898 N N . LYS A 1 109 ? -1.893 5.276 2.469 1.00 93.12 109 LYS A N 1
ATOM 899 C CA . LYS A 1 109 ? -1.222 5.631 1.214 1.00 93.12 109 LYS A CA 1
ATOM 900 C C . LYS A 1 109 ? -0.260 4.534 0.813 1.00 93.12 109 LYS A C 1
ATOM 902 O O . LYS A 1 109 ? 0.594 4.119 1.591 1.00 93.12 109 LYS A O 1
ATOM 907 N N . LEU A 1 110 ? -0.396 4.086 -0.428 1.00 92.88 110 LEU A N 1
ATOM 908 C CA . LEU A 1 110 ? 0.530 3.160 -1.062 1.00 92.88 110 LEU A CA 1
ATOM 909 C C . LEU A 1 110 ? 1.438 3.984 -1.972 1.00 92.88 110 LEU A C 1
ATOM 911 O O . LEU A 1 110 ? 0.961 4.716 -2.844 1.00 92.88 110 LEU A O 1
ATOM 915 N N . HIS A 1 111 ? 2.739 3.904 -1.727 1.00 91.38 111 HIS A N 1
ATOM 916 C CA . HIS A 1 111 ? 3.761 4.620 -2.470 1.00 91.38 111 HIS A CA 1
ATOM 917 C C . HIS A 1 111 ? 4.304 3.715 -3.564 1.00 91.38 111 HIS A C 1
ATOM 919 O O . HIS A 1 111 ? 4.821 2.633 -3.287 1.00 91.38 111 HIS A O 1
ATOM 925 N N . TRP A 1 112 ? 4.179 4.183 -4.800 1.00 90.25 112 TRP A N 1
ATOM 926 C CA . TRP A 1 112 ? 4.470 3.407 -5.994 1.00 90.25 112 TRP A CA 1
ATOM 927 C C . TRP A 1 112 ? 5.655 4.001 -6.735 1.00 90.25 112 TRP A C 1
ATOM 929 O O . TRP A 1 112 ? 5.635 5.185 -7.084 1.00 90.25 112 TRP A O 1
ATOM 939 N N . ASP A 1 113 ? 6.642 3.163 -7.005 1.00 88.69 113 ASP A N 1
ATOM 940 C CA . ASP A 1 113 ? 7.768 3.485 -7.863 1.00 88.69 113 ASP A CA 1
ATOM 941 C C . ASP A 1 113 ? 7.456 3.030 -9.287 1.00 88.69 113 ASP A C 1
ATOM 943 O O . ASP A 1 113 ? 7.124 1.870 -9.525 1.00 88.69 113 ASP A O 1
ATOM 947 N N . TRP A 1 114 ? 7.494 3.989 -10.206 1.00 84.00 114 TRP A N 1
ATOM 948 C CA . TRP A 1 114 ? 7.228 3.792 -11.630 1.00 84.00 114 TRP A CA 1
ATOM 949 C C . TRP A 1 114 ? 8.513 3.756 -12.444 1.00 84.00 114 TRP A C 1
ATOM 951 O O . TRP A 1 114 ? 8.445 3.471 -13.634 1.00 84.00 114 TRP A O 1
ATOM 961 N N . ASP A 1 115 ? 9.642 4.094 -11.824 1.00 76.06 115 ASP A N 1
ATOM 962 C CA . ASP A 1 115 ? 10.912 4.134 -12.510 1.00 76.06 115 ASP A CA 1
ATOM 963 C C . ASP A 1 115 ? 11.410 2.695 -12.687 1.00 76.06 115 ASP A C 1
ATOM 965 O O . ASP A 1 115 ? 11.553 1.909 -11.741 1.00 76.06 115 ASP A O 1
ATOM 969 N N . TRP A 1 116 ? 11.534 2.294 -13.943 1.00 67.88 116 TRP A N 1
ATOM 970 C CA . TRP A 1 116 ? 12.045 0.985 -14.331 1.00 67.88 116 TRP A CA 1
ATOM 971 C C . TRP A 1 116 ? 13.482 1.085 -14.844 1.00 67.88 116 TRP A C 1
ATOM 973 O O . TRP A 1 116 ? 14.137 0.052 -14.920 1.00 67.88 116 TRP A O 1
ATOM 983 N N . ASP A 1 117 ? 13.957 2.292 -15.174 1.00 58.47 117 ASP A N 1
ATOM 984 C CA . ASP A 1 117 ? 15.256 2.505 -15.817 1.00 58.47 117 ASP A CA 1
ATOM 985 C C . ASP A 1 117 ? 16.384 2.574 -14.771 1.00 58.47 117 ASP A C 1
ATOM 987 O O . ASP A 1 117 ? 17.472 2.056 -14.998 1.00 58.47 117 ASP A O 1
ATOM 991 N N . LEU A 1 118 ? 16.107 3.099 -13.569 1.00 53.97 118 LEU A N 1
ATOM 992 C CA . LEU A 1 118 ? 17.124 3.283 -12.521 1.00 53.97 118 LEU A CA 1
ATOM 993 C C . LEU A 1 118 ? 17.764 1.982 -12.000 1.00 53.97 118 LEU A C 1
ATOM 995 O O . LEU A 1 118 ? 18.943 1.989 -11.658 1.00 53.97 118 LEU A O 1
ATOM 999 N N . GLU A 1 119 ? 17.025 0.869 -11.936 1.00 55.22 119 GLU A N 1
ATOM 1000 C CA . GLU A 1 119 ? 17.581 -0.415 -11.461 1.00 55.22 119 GLU A CA 1
ATOM 1001 C C . GLU A 1 119 ? 18.450 -1.107 -12.520 1.00 55.22 119 GLU A C 1
ATOM 1003 O O . GLU A 1 119 ? 19.443 -1.752 -12.177 1.00 55.22 119 GLU A O 1
ATOM 1008 N N . ASP A 1 120 ? 18.093 -0.962 -13.800 1.00 54.81 120 ASP A N 1
ATOM 1009 C CA . ASP A 1 120 ? 18.887 -1.491 -14.909 1.00 54.81 120 ASP A CA 1
ATOM 1010 C C . ASP A 1 120 ? 20.156 -0.626 -15.109 1.00 54.81 120 ASP A C 1
ATOM 1012 O O . ASP A 1 120 ? 21.218 -1.171 -15.414 1.00 54.81 120 ASP A O 1
ATOM 1016 N N . ASP A 1 121 ? 20.088 0.686 -14.844 1.00 55.06 121 ASP A N 1
ATOM 1017 C CA . ASP A 1 121 ? 21.223 1.615 -14.938 1.00 55.06 121 ASP A CA 1
ATOM 1018 C C . ASP A 1 121 ? 22.238 1.470 -13.791 1.00 55.06 121 ASP A C 1
ATOM 1020 O O . ASP A 1 121 ? 23.440 1.514 -14.052 1.00 55.06 121 ASP A O 1
ATOM 1024 N N . GLU A 1 122 ? 21.809 1.253 -12.539 1.00 56.22 122 GLU A N 1
ATOM 1025 C CA . GLU A 1 122 ? 22.735 0.959 -11.427 1.00 56.22 122 GLU A CA 1
ATOM 1026 C C . GLU A 1 122 ? 23.460 -0.376 -11.648 1.00 56.22 122 GLU A C 1
ATOM 1028 O O . GLU A 1 122 ? 24.682 -0.450 -11.508 1.00 56.22 122 GLU A O 1
ATOM 1033 N N . PHE A 1 123 ? 22.743 -1.414 -12.093 1.00 55.22 123 PHE A N 1
ATOM 1034 C CA . PHE A 1 123 ? 23.358 -2.698 -12.429 1.00 55.22 123 PHE A CA 1
ATOM 1035 C C . PHE A 1 123 ? 24.276 -2.599 -13.657 1.00 55.22 123 PHE A C 1
ATOM 1037 O O . PHE A 1 123 ? 25.349 -3.206 -13.685 1.00 55.22 123 PHE A O 1
ATOM 1044 N N . ALA A 1 124 ? 23.899 -1.815 -14.673 1.00 59.06 124 ALA A N 1
ATOM 1045 C CA . ALA A 1 124 ? 24.763 -1.543 -15.815 1.00 59.06 124 ALA A CA 1
ATOM 1046 C C . ALA A 1 124 ? 26.017 -0.766 -15.391 1.00 59.06 124 ALA A C 1
ATOM 1048 O O . ALA A 1 124 ? 27.108 -1.100 -15.847 1.00 59.06 124 ALA A O 1
ATOM 1049 N N . ALA A 1 125 ? 25.892 0.223 -14.505 1.00 59.16 125 ALA A N 1
ATOM 1050 C CA . ALA A 1 125 ? 27.018 0.983 -13.979 1.00 59.16 125 ALA A CA 1
ATOM 1051 C C . ALA A 1 125 ? 27.985 0.088 -13.191 1.00 59.16 125 ALA A C 1
ATOM 1053 O O . ALA A 1 125 ? 29.177 0.112 -13.483 1.00 59.16 125 ALA A O 1
ATOM 1054 N N . GLU A 1 126 ? 27.493 -0.766 -12.287 1.00 63.78 126 GLU A N 1
ATOM 1055 C CA . GLU A 1 126 ? 28.324 -1.741 -11.560 1.00 63.78 126 GLU A CA 1
ATOM 1056 C C . GLU A 1 126 ? 28.988 -2.756 -12.507 1.00 63.78 126 GLU A C 1
ATOM 1058 O O . GLU A 1 126 ? 30.159 -3.110 -12.346 1.00 63.78 126 GLU A O 1
ATOM 1063 N N . PHE A 1 127 ? 28.270 -3.211 -13.538 1.00 66.62 127 PHE A N 1
ATOM 1064 C CA . PHE A 1 127 ? 28.800 -4.117 -14.556 1.00 66.62 127 PHE A CA 1
ATOM 1065 C C . PHE A 1 127 ? 29.916 -3.468 -15.391 1.00 66.62 127 PHE A C 1
ATOM 1067 O O . PHE A 1 127 ? 30.961 -4.088 -15.616 1.00 66.62 127 PHE A O 1
ATOM 1074 N N . TRP A 1 128 ? 29.724 -2.223 -15.836 1.00 70.69 128 TRP A N 1
ATOM 1075 C CA . TRP A 1 128 ? 30.733 -1.471 -16.583 1.00 70.69 128 TRP A CA 1
ATOM 1076 C C . TRP A 1 128 ? 31.916 -1.075 -15.700 1.00 70.69 128 TRP A C 1
ATOM 1078 O O . TRP A 1 128 ? 33.056 -1.239 -16.125 1.00 70.69 128 TRP A O 1
ATOM 1088 N N . GLU A 1 129 ? 31.682 -0.671 -14.452 1.00 74.25 129 GLU A N 1
ATOM 1089 C CA . GLU A 1 129 ? 32.738 -0.381 -13.479 1.00 74.25 129 GLU A CA 1
ATOM 1090 C C . GLU A 1 129 ? 33.583 -1.630 -13.187 1.00 74.25 129 GLU A C 1
ATOM 1092 O O . GLU A 1 129 ? 34.811 -1.555 -13.132 1.00 74.25 129 GLU A O 1
ATOM 1097 N N . MET A 1 130 ? 32.956 -2.805 -13.081 1.00 68.31 130 MET A N 1
ATOM 1098 C CA . MET A 1 130 ? 33.652 -4.084 -12.930 1.00 68.31 130 MET A CA 1
ATOM 1099 C C . MET A 1 130 ? 34.465 -4.468 -14.179 1.00 68.31 130 MET A C 1
ATOM 1101 O O . MET A 1 130 ? 35.548 -5.044 -14.041 1.00 68.31 130 MET A O 1
ATOM 1105 N N . LEU A 1 131 ? 33.975 -4.176 -15.391 1.00 69.50 131 LEU A N 1
ATOM 1106 C CA . LEU A 1 131 ? 34.724 -4.397 -16.635 1.00 69.50 131 LEU A CA 1
ATOM 1107 C C . LEU A 1 131 ? 35.911 -3.435 -16.772 1.00 69.50 131 LEU A C 1
ATOM 1109 O O . LEU A 1 131 ? 36.997 -3.861 -17.167 1.00 69.50 131 LEU A O 1
ATOM 1113 N N . GLU A 1 132 ? 35.724 -2.161 -16.431 1.00 71.25 132 GLU A N 1
ATOM 1114 C CA . GLU A 1 132 ? 36.752 -1.122 -16.530 1.00 71.25 132 GLU A CA 1
ATOM 1115 C C . GLU A 1 132 ? 37.823 -1.247 -15.434 1.00 71.25 132 GLU A C 1
ATOM 1117 O O . GLU A 1 132 ? 39.001 -1.004 -15.702 1.00 71.25 132 GLU A O 1
ATOM 1122 N N . ASN A 1 133 ? 37.455 -1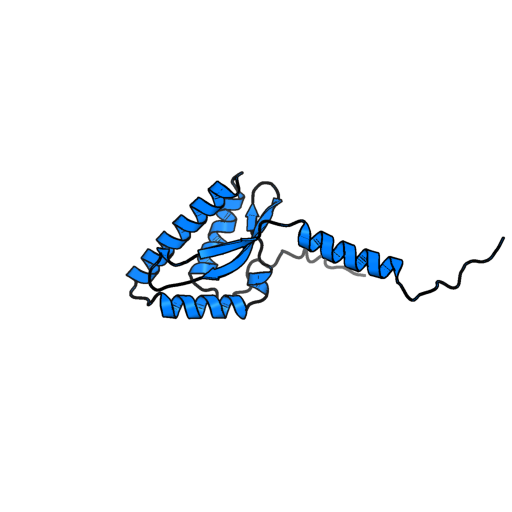.715 -14.234 1.00 67.50 133 ASN A N 1
ATOM 1123 C CA . ASN A 1 133 ? 38.356 -1.873 -13.083 1.00 67.50 133 ASN A CA 1
ATOM 1124 C C . ASN A 1 133 ? 38.698 -3.334 -12.744 1.00 67.50 133 ASN A C 1
ATOM 1126 O O . ASN A 1 133 ? 39.171 -3.626 -11.641 1.00 67.50 133 ASN A O 1
ATOM 1130 N N . SER A 1 134 ? 38.490 -4.274 -13.671 1.00 54.72 134 SER A N 1
ATOM 1131 C CA . SER A 1 134 ? 38.780 -5.688 -13.421 1.00 54.72 134 SER A CA 1
ATOM 1132 C C . SER A 1 134 ? 40.276 -5.901 -13.102 1.00 54.72 134 SER A C 1
ATOM 1134 O O . SER A 1 134 ? 41.133 -5.574 -13.929 1.00 54.72 134 SER A O 1
ATOM 1136 N N . PRO A 1 135 ? 40.652 -6.503 -11.952 1.00 55.38 135 PRO A N 1
ATOM 1137 C CA . PRO A 1 135 ? 42.056 -6.767 -11.610 1.00 55.38 135 PRO A CA 1
ATOM 1138 C C . PRO A 1 135 ? 42.693 -7.868 -12.480 1.00 55.38 135 PRO A C 1
ATOM 1140 O O . PRO A 1 135 ? 43.887 -8.161 -12.367 1.00 55.38 135 PRO A O 1
ATOM 1143 N N . LEU A 1 136 ? 41.918 -8.483 -13.375 1.00 56.72 136 LEU A N 1
ATOM 1144 C CA . LEU A 1 136 ? 42.379 -9.492 -14.314 1.00 56.72 136 LEU A CA 1
ATOM 1145 C C . LEU A 1 136 ? 43.043 -8.830 -15.528 1.00 56.72 136 LEU A C 1
ATOM 1147 O O . LEU A 1 136 ? 42.448 -8.658 -16.590 1.00 56.72 136 LEU A O 1
ATOM 1151 N N . ARG A 1 137 ? 44.342 -8.535 -15.404 1.00 56.19 137 ARG A N 1
ATOM 1152 C CA . ARG A 1 137 ? 45.221 -8.448 -16.579 1.00 56.19 137 ARG A CA 1
ATOM 1153 C C . ARG A 1 137 ? 45.162 -9.790 -17.305 1.00 56.19 137 ARG A C 1
ATOM 1155 O O . ARG A 1 137 ? 45.792 -10.742 -16.855 1.00 56.19 137 ARG A O 1
ATOM 1162 N N . ILE A 1 138 ? 44.449 -9.866 -18.427 1.00 56.66 138 ILE A N 1
ATOM 1163 C CA . ILE A 1 138 ? 44.549 -11.003 -19.348 1.00 56.66 138 ILE A CA 1
ATOM 1164 C C . ILE A 1 138 ? 46.021 -11.078 -19.800 1.00 56.66 138 ILE A C 1
ATOM 1166 O O . ILE A 1 138 ? 46.479 -10.174 -20.510 1.00 56.66 138 ILE A O 1
ATOM 1170 N N . PRO A 1 139 ? 46.807 -12.099 -19.407 1.00 47.28 139 PRO A N 1
ATOM 1171 C CA . PRO A 1 139 ? 48.165 -12.252 -19.897 1.00 47.28 139 PRO A CA 1
ATOM 1172 C C . PRO A 1 139 ? 48.055 -12.830 -21.305 1.00 47.28 139 PRO A C 1
ATOM 1174 O O . PRO A 1 139 ? 47.954 -14.037 -21.496 1.00 47.28 139 PRO A O 1
ATOM 1177 N N . GLY A 1 140 ? 47.985 -11.947 -22.297 1.00 52.59 140 GLY A N 1
ATOM 1178 C CA . GLY A 1 140 ? 47.719 -12.374 -23.666 1.00 52.59 140 GLY A CA 1
ATOM 1179 C C . GLY A 1 140 ? 47.775 -11.272 -24.714 1.00 52.59 140 GLY A C 1
ATOM 1180 O O . GLY A 1 140 ? 47.004 -11.310 -25.661 1.00 52.59 140 GLY A O 1
ATOM 1181 N N . ARG A 1 141 ? 48.676 -10.289 -24.588 1.00 43.28 141 ARG A N 1
ATOM 1182 C CA . ARG A 1 141 ? 49.155 -9.548 -25.768 1.00 43.28 141 ARG A CA 1
ATOM 1183 C C . ARG A 1 141 ? 50.522 -10.091 -26.158 1.00 43.28 141 ARG A C 1
ATOM 1185 O O . ARG A 1 141 ? 51.548 -9.605 -25.685 1.00 43.28 141 ARG A O 1
ATOM 1192 N N . MET A 1 142 ? 50.529 -11.106 -27.020 1.00 47.16 142 MET A N 1
ATOM 1193 C CA . MET A 1 142 ? 51.694 -11.358 -27.863 1.00 47.16 142 MET A CA 1
ATOM 1194 C C . MET A 1 142 ? 51.810 -10.205 -28.860 1.00 47.16 142 MET A C 1
ATOM 1196 O O . MET A 1 142 ? 50.853 -9.863 -29.551 1.00 47.16 142 MET A O 1
ATOM 1200 N N . LYS A 1 143 ? 52.989 -9.584 -28.867 1.00 42.34 143 LYS A N 1
ATOM 1201 C CA . LYS A 1 143 ? 53.430 -8.653 -29.902 1.00 42.34 143 LYS A CA 1
ATOM 1202 C C . LYS A 1 143 ? 53.599 -9.432 -31.211 1.00 42.34 143 LYS A C 1
ATOM 1204 O O . LYS A 1 143 ? 54.299 -10.443 -31.200 1.00 42.34 143 LYS A O 1
ATOM 1209 N N . TYR A 1 144 ? 53.025 -8.922 -32.293 1.00 50.81 144 TYR A N 1
ATOM 1210 C CA . TYR A 1 144 ? 53.548 -9.083 -33.649 1.00 50.81 144 TYR A CA 1
ATOM 1211 C C . TYR A 1 144 ? 53.781 -7.688 -34.215 1.00 50.81 144 TYR A C 1
ATOM 1213 O O . TYR A 1 144 ? 52.919 -6.817 -33.953 1.00 50.81 144 TYR A O 1
#

Sequence (144 aa):
MEALTQTNAVPLRREHNLSPLFSGLFFLDFYFGCFDMEKREWQRRMSRVVVMWLEDIRSSGTDLDEYGAAVRKLYLDNAWLHGWRWHLLGGRGPRLVALTSGPMPEDWKLHWDWDWDLEDDEFAAEFWEMLENSPLRIPGRMKY

Organism: NCBI:txid681940

Radius of gyration: 21.86 Å; chains: 1; bounding box: 71×50×48 Å

Secondary structure (DSSP, 8-state):
-------------------HHHHHHHHHHHHHTTS---HHHHHHHHHHHHHHHHHHHHHTT--HHHHHHHHHHHHHH-HHHHH-EEEETTEEEEEEEEEE--SSGGG-EEEEE---HHHHHHHHHHHHHHHHT-S---S-----

Foldseek 3Di:
DDDDPPPPDPPDDDPDPADPVVVVVVVVLVVQQVDDDDPVRVQVVVLVVQLVVVVVCVVVVDQFVVVVVVNQVSCVVDPVLQVDWGRHHPGTAWGFDDWDTDRHSNRIDTDTDGDPVVVVVVVVVVVVCCVVPPPDPPPDDDDD

pLDDT: mean 76.09, std 18.5, range [31.03, 95.06]

=== Feature glossary ===
Key to the feature types in this record:

pLDDT. pLDDT is the predicted lDDT-Cα score: AlphaFold's confidence that the local environment of each residue (all inter-atomic distances within 15 Å) is correctly placed. It is a per-residue number between 0 and 100, with higher meaning more reliable.

Radius of gyration, Cα contacts, bounding box. The geometric summary reports three shape descriptors. Rg (radius of gyration) measures how spread out the Cα atoms are about their centre of mass; compact globular proteins have small Rg, elongated or unfolded ones large. Cα contacts (<8 Å, |i−j|>4) count long-range residue pairs in spatial proximity — high for tightly packed folds, near zero for rods or random coil. The bounding-box extents give the protein's footprint along x, y, z in Å.

Backbone torsions (φ/ψ). Backbone dihedral angles. Every residue except chain termini has a φ (preceding-C → N → Cα → C) and a ψ (N → Cα → C → next-N). They are reported in degrees following the IUPAC sign convention. Secondary structure is essentially a statement about which (φ, ψ) basin each residue occupies.

Contact-map, Rama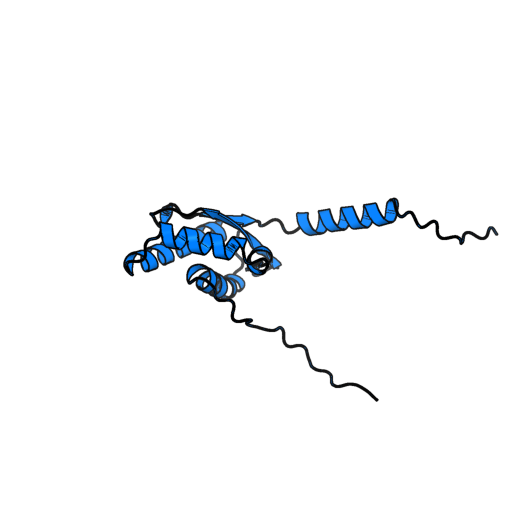chandran, and PAE plots. Plot images: a contact map (which residues are close in 3D, as an N×N binary image), a Ramachandran scatter (backbone torsion angles, revealing secondary-structure composition at a glance), and — for AlphaFold structures — a PAE heatmap (pairwise prediction confidence).

Predicted aligned error. Predicted Aligned Error (PAE) is an AlphaFold confidence matrix: entry (i, j) is the expected error in the position of residue j, in ångströms, when the prediction is superimposed on the true structure at residue i. Low PAE within a block of residues means that block is internally rigid and well-predicted; high PAE between two blocks means their relative placement is uncertain even if each block individually is confident.

Secondary structure (3-state, P-SEA). Three-state secondary structure (P-SEA) collapses the eight DSSP classes into helix (a), strand (b), and coil (c). P-SEA assigns these from Cα geometry alone — distances and angles — without requiring backbone oxygens, so it works on any Cα trace.

Solvent-accessible surface area. Solvent-accessible surface area (SASA) is the area in Å² traced out by the centre of a 1.4 Å probe sphere (a water molecule) rolled over the protein's van der Waals surface (Shrake–Rupley / Lee–Richards construction). Buried residues have near-zero SASA; fully exposed residues can exceed 200 Å². The total SASA scales roughly with the number of surface residues.

Foldseek 3Di. The Foldseek 3Di string encodes local tertiary geometry as a 20-letter alphabet — one character per residue — derived from the relative positions of nearby Cα atoms. Unlike the amino-acid sequence, 3Di is a direct function of the 3D structure, so two proteins with the same fold have similar 3Di strings even at low sequence identity.

B-factor. For experimental (PDB) structures, the B-factor (temperature factor) quantifies the positional spread of each atom in the crystal — a combination of thermal vibration and static disorder — in units of Å². High B-factors mark flexible loops or poorly resolved regions; low B-factors mark the rigid, well-ordered core.

mmCIF coordinates. The mmCIF block holds the 3D Cartesian coordinates of each backbone atom (N, Cα, C, O) in ångströms. mmCIF is the PDB's canonical archive format — a tagged-loop text representation of the atomic model.

InterPro / GO / CATH / organism. Functional annotations link the protein to curated databases. InterPro entries identify conserved domains and families by matching the sequence against member-database signatures (Pfam, PROSITE, CDD, …). Gene Ontology (GO) terms describe molecular function, biological process, and cellular component in a controlled vocabulary. CATH places the structure in a hierarchical fold classification (Class/Architecture/Topology/Homologous-superfamily). The organism is the source species.

Rendered structure images. Structure images are PyMOL renders from six orthogonal camera directions. Cartoon representation draws helices as coils and strands as arrows; sticks shows the backbone as bonds; surface shows the solvent-excluded envelope. Rainbow coloring maps sequence position to hue (blue→red, N→C); chain coloring assigns a distinct color per polypeptide.

Sequence. This is the polypeptide sequence — one letter per residue, N-terminus first. Length ranges from a few dozen residues for small domains to over a thousand for large multi-domain proteins.

Secondary structure (8-state, DSSP). The SS8 string is DSSP's per-residue secondary-structure call. α-helix (H) means an i→i+4 H-bond ladder; β-strand (E) means the residue participates in a β-sheet; 3₁₀ (G) and π (I) are tighter and wider helices; T/S are turns/bends; '-' is loop.

Nearest PDB structures. Structural nearest neighbors (via Foldseek easy-search vs the PDB). Reported per hit: target PDB id, E-value, and alignment TM-score. A TM-score above ~0.5 is the conventional threshold for 'same fold'.